Protein AF-D3IH64-F1 (afdb_monomer)

Foldseek 3Di:
DFKFWFADPVLLVVLCVVLVDDPVLLRCLRRVPVPRNPDPSSVVSVVSRLVRVIFMDDPQHGPWDWDQDPQRKIWIADSQAWIWIAHPQQWIFIARVNHTDDIDRHPDDPVVVVVVVVVSCVVSVVVPRDPPD

Solvent-accessible surface area (backbone atoms only — not comparable to full-atom values): 7488 Å² total; per-residue (Å²): 130,54,52,32,50,50,62,55,71,70,50,50,55,50,51,27,66,74,66,75,40,53,71,70,59,50,48,26,20,32,45,53,31,87,90,70,14,74,44,75,66,23,51,53,50,42,56,51,38,45,76,67,71,27,36,54,21,41,60,93,40,74,61,60,57,74,47,81,45,94,88,53,34,38,37,36,48,43,93,72,44,19,37,40,39,38,41,82,86,31,39,35,38,32,27,49,76,87,40,83,74,46,74,48,81,45,94,73,56,69,68,64,51,52,53,52,50,53,49,44,39,54,76,38,52,56,81,75,66,71,77,85,123

Mean predicted aligned error: 6.61 Å

pLDDT: mean 87.21, std 11.85, range [38.09, 97.0]

Structure (mmCIF, N/CA/C/O backbone):
data_AF-D3IH64-F1
#
_entry.id   AF-D3IH64-F1
#
loop_
_atom_site.group_PDB
_atom_site.id
_atom_site.type_symbol
_atom_site.label_atom_id
_atom_site.label_alt_id
_atom_site.label_comp_id
_atom_site.label_asym_id
_atom_site.label_entity_id
_atom_site.label_seq_id
_atom_site.pdbx_PDB_ins_code
_atom_site.Cartn_x
_atom_site.Cartn_y
_atom_site.Cartn_z
_atom_site.occupancy
_atom_site.B_iso_or_equiv
_atom_site.auth_seq_id
_atom_site.auth_comp_id
_atom_site.auth_asym_id
_atom_site.auth_atom_id
_atom_site.pdbx_PDB_model_num
ATOM 1 N N . MET A 1 1 ? 9.169 10.670 14.460 1.00 71.50 1 MET A N 1
ATOM 2 C CA . MET A 1 1 ? 8.274 9.978 13.523 1.00 71.50 1 MET A CA 1
ATOM 3 C C . MET A 1 1 ? 7.082 9.402 14.261 1.00 71.50 1 MET A C 1
ATOM 5 O O . MET A 1 1 ? 7.239 8.474 15.050 1.00 71.50 1 MET A O 1
ATOM 9 N N . LYS A 1 2 ? 5.903 9.988 14.067 1.00 84.31 2 LYS A N 1
ATOM 10 C CA . LYS A 1 2 ? 4.641 9.515 14.640 1.00 84.31 2 LYS A CA 1
ATOM 11 C C . LYS A 1 2 ? 3.986 8.553 13.660 1.00 84.31 2 LYS A C 1
ATOM 13 O O . LYS A 1 2 ? 3.632 8.944 12.551 1.00 84.31 2 LYS A O 1
ATOM 18 N N . ARG A 1 3 ? 3.822 7.295 14.063 1.00 88.31 3 ARG A N 1
ATOM 19 C CA . ARG A 1 3 ? 3.127 6.296 13.246 1.00 88.31 3 ARG A CA 1
ATOM 20 C C . ARG A 1 3 ? 1.620 6.459 13.388 1.00 88.31 3 ARG A C 1
ATOM 22 O O . ARG A 1 3 ? 1.118 6.633 14.497 1.00 88.31 3 ARG A O 1
ATOM 29 N N . LYS A 1 4 ? 0.891 6.373 12.280 1.00 91.56 4 LYS A N 1
ATOM 30 C CA . LYS A 1 4 ? -0.576 6.372 12.270 1.00 91.56 4 LYS A CA 1
ATOM 31 C C . LYS A 1 4 ? -1.106 5.480 11.155 1.00 91.56 4 LYS A C 1
ATOM 33 O O . LYS A 1 4 ? -0.462 5.330 10.126 1.00 91.56 4 LYS A O 1
ATOM 38 N N . ILE A 1 5 ? -2.283 4.898 11.347 1.00 91.69 5 ILE A N 1
ATOM 39 C CA . ILE A 1 5 ? -3.019 4.205 10.285 1.00 91.69 5 ILE A CA 1
ATOM 40 C C . ILE A 1 5 ? -4.166 5.105 9.844 1.00 91.69 5 ILE A C 1
ATOM 42 O O . ILE A 1 5 ? -5.055 5.427 10.637 1.00 91.69 5 ILE A O 1
ATOM 46 N N . VAL A 1 6 ? -4.162 5.493 8.573 1.00 88.88 6 VAL A N 1
ATOM 47 C CA . VAL A 1 6 ? -5.247 6.268 7.971 1.00 88.88 6 VAL A CA 1
ATOM 48 C C . VAL A 1 6 ? -6.206 5.326 7.259 1.00 88.88 6 VAL A C 1
ATOM 50 O O . VAL A 1 6 ? -5.806 4.412 6.544 1.00 88.88 6 VAL A O 1
ATOM 53 N N . VAL A 1 7 ? -7.496 5.551 7.481 1.00 88.69 7 VAL A N 1
ATOM 54 C CA . VAL A 1 7 ? -8.607 4.774 6.924 1.00 88.69 7 VAL A CA 1
ATOM 55 C C . VAL A 1 7 ? -9.687 5.723 6.413 1.00 88.69 7 VAL A C 1
ATOM 57 O O . VAL A 1 7 ? -9.790 6.861 6.878 1.00 88.69 7 VAL A O 1
ATOM 60 N N . THR A 1 8 ? -10.524 5.251 5.489 1.00 87.31 8 THR A N 1
ATOM 61 C CA . THR A 1 8 ? -11.688 6.013 5.012 1.00 87.31 8 THR A CA 1
ATOM 62 C C . THR A 1 8 ? -12.739 6.174 6.116 1.00 87.31 8 THR A C 1
ATOM 64 O O . THR A 1 8 ? -12.764 5.414 7.089 1.00 87.31 8 THR A O 1
ATOM 67 N N . ALA A 1 9 ? -13.644 7.147 5.967 1.00 88.38 9 ALA A N 1
ATOM 68 C CA . ALA A 1 9 ? -14.746 7.352 6.913 1.00 88.38 9 ALA A CA 1
ATOM 69 C C . ALA A 1 9 ? -15.643 6.105 7.042 1.00 88.38 9 ALA A C 1
ATOM 71 O O . ALA A 1 9 ? -16.022 5.723 8.148 1.00 88.38 9 ALA A O 1
ATOM 72 N N . GLU A 1 10 ? -15.907 5.423 5.927 1.00 89.38 10 GLU A N 1
ATOM 73 C CA . GLU A 1 10 ? -16.658 4.164 5.884 1.00 89.38 10 GLU A CA 1
ATOM 74 C C . GLU A 1 10 ? -15.992 3.078 6.737 1.00 89.38 10 GLU A C 1
ATOM 76 O O . GLU A 1 10 ? -16.646 2.421 7.551 1.00 89.38 10 GLU A O 1
ATOM 81 N N . VAL A 1 11 ? -14.668 2.931 6.614 1.00 91.75 11 VAL A N 1
ATOM 82 C CA . VAL A 1 11 ? -13.896 1.964 7.399 1.00 91.75 11 VAL A CA 1
ATOM 83 C C . VAL A 1 11 ? -13.867 2.355 8.876 1.00 91.75 11 VAL A C 1
ATOM 85 O O . VAL A 1 11 ? -14.031 1.476 9.720 1.00 91.75 11 VAL A O 1
ATOM 88 N N . LYS A 1 12 ? -13.752 3.647 9.222 1.00 93.19 12 LYS A N 1
ATOM 89 C CA . LYS A 1 12 ? -13.875 4.096 10.625 1.00 93.19 12 LYS A CA 1
ATOM 90 C C . LYS A 1 12 ? -15.204 3.657 11.235 1.00 93.19 12 LYS A C 1
ATOM 92 O O . LYS A 1 12 ? -15.206 3.028 12.291 1.00 93.19 12 LYS A O 1
ATOM 97 N N . GLN A 1 13 ? -16.315 3.931 10.550 1.00 94.62 13 GLN A N 1
ATOM 98 C CA . GLN A 1 13 ? -17.654 3.559 11.020 1.00 94.62 13 GLN A CA 1
ATOM 99 C C . GLN A 1 13 ? -17.804 2.041 11.163 1.00 94.62 13 GLN A C 1
ATOM 101 O O . GLN A 1 13 ? -18.348 1.555 12.157 1.00 94.62 13 GLN A O 1
ATOM 106 N N . LYS A 1 14 ? -17.265 1.274 10.208 1.00 95.56 14 LYS A N 1
ATOM 107 C CA . LYS A 1 14 ? -17.236 -0.192 10.270 1.00 95.56 14 LYS A CA 1
ATOM 108 C C . LYS A 1 14 ? -16.460 -0.699 11.490 1.00 95.56 14 LYS A C 1
ATOM 110 O O . LYS A 1 14 ? -16.966 -1.558 12.207 1.00 95.56 14 LYS A O 1
ATOM 115 N N . LEU A 1 15 ? -15.270 -0.155 11.753 1.00 96.25 15 LEU A N 1
ATOM 116 C CA . LEU A 1 15 ? -14.434 -0.540 12.895 1.00 96.25 15 LEU A CA 1
ATOM 117 C C . LEU A 1 15 ? -15.093 -0.181 14.233 1.00 96.25 15 LEU A C 1
ATOM 119 O O . LEU A 1 15 ? -15.101 -1.006 15.145 1.00 96.25 15 LEU A O 1
ATOM 123 N N . MET A 1 16 ? 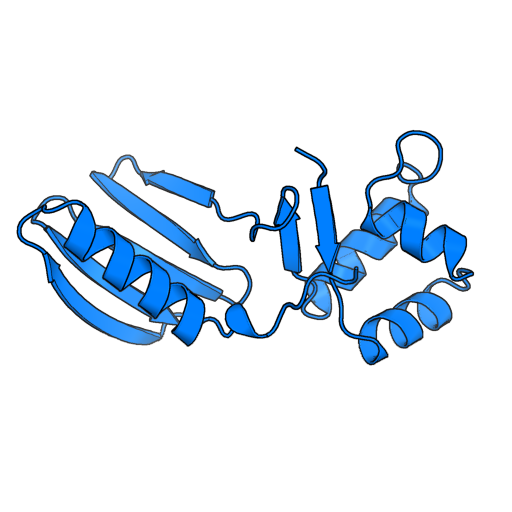-15.689 1.009 14.350 1.00 96.12 16 MET A N 1
ATOM 124 C CA . MET A 1 16 ? -16.409 1.414 15.565 1.00 96.12 16 MET A CA 1
ATOM 125 C C . MET A 1 16 ? -17.541 0.441 15.891 1.00 96.12 16 MET A C 1
ATOM 127 O O . MET A 1 16 ? -17.622 -0.041 17.020 1.00 96.12 16 MET A O 1
ATOM 131 N N . LYS A 1 17 ? -18.360 0.087 14.890 1.00 96.75 17 LYS A N 1
ATOM 132 C CA . LYS A 1 17 ? -19.441 -0.898 15.044 1.00 96.75 17 LYS A CA 1
ATOM 133 C C . LYS A 1 17 ? -18.908 -2.287 15.397 1.00 96.75 17 LYS A C 1
ATOM 135 O O . LYS A 1 17 ? -19.419 -2.911 16.317 1.00 96.75 17 LYS A O 1
ATOM 140 N N . GLN A 1 18 ? -17.869 -2.756 14.702 1.00 97.00 18 GLN A N 1
ATOM 141 C CA . GLN A 1 18 ? -17.291 -4.089 14.907 1.00 97.00 18 GLN A CA 1
ATOM 142 C C . GLN A 1 18 ? -16.738 -4.288 16.326 1.00 97.00 18 GLN A C 1
ATOM 144 O O . GLN A 1 18 ? -16.863 -5.375 16.882 1.00 97.00 18 GLN A O 1
ATOM 149 N N . PHE A 1 19 ? -16.106 -3.262 16.899 1.00 95.75 19 PHE A N 1
ATOM 150 C CA . PHE A 1 19 ? -15.426 -3.359 18.194 1.00 95.75 19 PHE A CA 1
ATOM 151 C C . PHE A 1 19 ? -16.194 -2.699 19.348 1.00 95.75 19 PHE A C 1
ATOM 153 O O . PHE A 1 19 ? -15.673 -2.662 20.462 1.00 95.75 19 PHE A O 1
ATOM 160 N N . GLY A 1 20 ? -17.389 -2.146 19.100 1.00 95.12 20 GLY A N 1
ATOM 161 C CA . GLY A 1 20 ? -18.131 -1.361 20.095 1.00 95.12 20 GLY A CA 1
ATOM 162 C C . GLY A 1 20 ? -17.325 -0.172 20.631 1.00 95.12 20 GLY A C 1
ATOM 163 O O . GLY A 1 20 ? -17.450 0.199 21.796 1.00 95.12 20 GLY A O 1
ATOM 164 N N . ALA A 1 21 ? -16.429 0.382 19.810 1.00 93.50 21 ALA A N 1
ATOM 165 C CA . ALA A 1 21 ? -15.467 1.392 20.227 1.00 93.50 21 ALA A CA 1
ATOM 166 C C . ALA A 1 21 ? -15.982 2.800 19.916 1.00 93.50 21 ALA A C 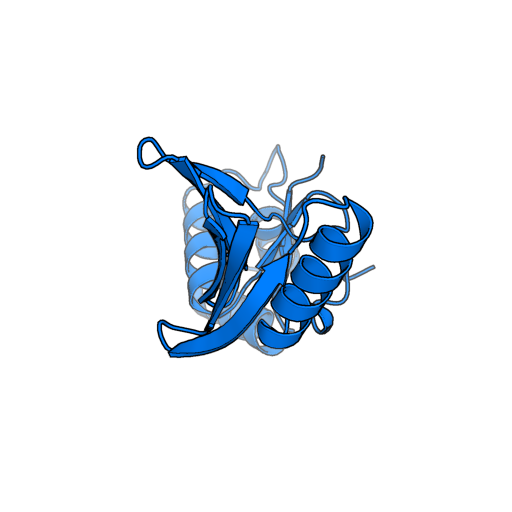1
ATOM 168 O O . ALA A 1 21 ? -16.404 3.088 18.797 1.00 93.50 21 ALA A O 1
ATOM 169 N N . GLY A 1 22 ? -15.880 3.702 20.895 1.00 94.31 22 GLY A N 1
ATOM 170 C CA . GLY A 1 22 ? -16.085 5.131 20.669 1.00 94.31 22 GLY A CA 1
ATOM 171 C C . GLY A 1 22 ? -14.974 5.746 19.812 1.00 94.31 22 GLY A C 1
ATOM 172 O O . GLY A 1 22 ? -13.874 5.198 19.695 1.00 94.31 22 GLY A O 1
ATOM 173 N N . GLU A 1 23 ? -15.240 6.927 19.258 1.00 94.00 23 GLU A N 1
ATOM 174 C CA . GLU A 1 23 ? -14.333 7.608 18.327 1.00 94.00 23 GLU A CA 1
ATOM 175 C C . GLU A 1 23 ? -12.947 7.866 18.932 1.00 94.00 23 GLU A C 1
ATOM 177 O O . GLU A 1 23 ? -11.930 7.593 18.298 1.00 94.00 23 GLU A O 1
ATOM 182 N N . ARG A 1 24 ? -12.885 8.292 20.201 1.00 94.62 24 ARG A N 1
ATOM 183 C CA . ARG A 1 24 ? -11.616 8.517 20.912 1.00 94.62 24 ARG A CA 1
ATOM 184 C C . ARG A 1 24 ? -10.797 7.231 21.060 1.00 94.62 24 ARG A C 1
ATOM 186 O O . ARG A 1 24 ? -9.580 7.263 20.912 1.00 94.62 24 ARG A O 1
ATOM 193 N N . SER A 1 25 ? -11.448 6.102 21.337 1.00 94.44 25 SER A N 1
ATOM 194 C CA . SER A 1 25 ? -10.776 4.802 21.465 1.00 94.44 25 SER A CA 1
ATOM 195 C C . SER A 1 25 ? -10.250 4.312 20.119 1.00 94.44 25 SER A C 1
ATOM 197 O O . SER A 1 25 ? -9.124 3.819 20.052 1.00 94.44 25 SER A O 1
ATOM 199 N N . LEU A 1 26 ? -11.029 4.495 19.047 1.00 96.31 26 LEU A N 1
ATOM 200 C CA . LEU A 1 26 ? -10.581 4.215 17.685 1.00 96.31 26 LEU A CA 1
ATOM 201 C C . LEU A 1 26 ? -9.384 5.102 17.312 1.00 96.31 26 LEU A C 1
ATOM 203 O O . LEU A 1 26 ? -8.378 4.586 16.831 1.00 96.31 26 LEU A O 1
ATOM 207 N N . PHE A 1 27 ? -9.463 6.409 17.578 1.00 94.88 27 PHE A N 1
ATOM 208 C CA . PHE A 1 27 ? -8.376 7.354 17.326 1.00 94.88 27 PHE A CA 1
ATOM 209 C C . PHE A 1 27 ? -7.088 6.912 18.023 1.00 94.88 27 PHE A C 1
ATOM 211 O O . PHE A 1 27 ? -6.088 6.695 17.349 1.00 94.88 27 PHE A O 1
ATOM 218 N N . ASN A 1 28 ? -7.138 6.671 19.337 1.00 95.38 28 ASN A N 1
ATOM 219 C CA . ASN A 1 28 ? -5.981 6.229 20.120 1.00 95.38 28 ASN A CA 1
ATOM 220 C C . ASN A 1 28 ? -5.368 4.926 19.579 1.00 95.38 28 ASN A C 1
ATOM 222 O O . ASN A 1 28 ? -4.151 4.748 19.604 1.00 95.38 28 ASN A O 1
ATOM 226 N N . ALA A 1 29 ? -6.202 4.000 19.094 1.00 96.44 29 ALA A N 1
ATOM 227 C CA . ALA A 1 29 ? -5.728 2.758 18.497 1.00 96.44 29 ALA A CA 1
ATOM 228 C C . ALA A 1 29 ? -5.008 2.994 17.161 1.00 96.44 29 ALA A C 1
ATOM 230 O O . ALA A 1 29 ? -3.954 2.398 16.932 1.00 96.44 29 ALA A O 1
ATOM 231 N N . LEU A 1 30 ? -5.555 3.848 16.292 1.00 95.25 30 LEU A N 1
ATOM 232 C CA . LEU A 1 30 ? -4.999 4.133 14.967 1.00 95.25 30 LEU A CA 1
ATOM 233 C C . LEU A 1 30 ? -3.757 5.034 15.012 1.00 95.25 30 LEU A C 1
ATOM 235 O O . LEU A 1 30 ? -2.913 4.925 14.128 1.00 95.25 30 LEU A O 1
ATOM 239 N N . THR A 1 31 ? -3.617 5.891 16.026 1.00 93.62 31 THR A N 1
ATOM 240 C CA . THR A 1 31 ? -2.465 6.798 16.203 1.00 93.62 31 THR A CA 1
ATOM 241 C C . THR A 1 31 ? -1.382 6.253 17.129 1.00 93.62 31 THR A C 1
ATOM 243 O O . THR A 1 31 ? -0.439 6.972 17.442 1.00 93.62 31 THR A O 1
ATOM 246 N N . TYR A 1 32 ? -1.504 4.994 17.568 1.00 93.50 32 TYR A N 1
ATOM 247 C CA . TYR A 1 32 ? -0.567 4.367 18.506 1.00 93.50 32 TYR A CA 1
ATOM 248 C C . TYR A 1 32 ? -0.353 5.200 19.780 1.00 93.50 32 TYR A C 1
ATOM 250 O O . TYR A 1 32 ? 0.772 5.326 20.256 1.00 93.50 32 TYR A O 1
ATOM 258 N N . ASP A 1 33 ? -1.431 5.766 20.337 1.00 94.06 33 ASP A N 1
ATOM 259 C CA . ASP A 1 33 ? -1.353 6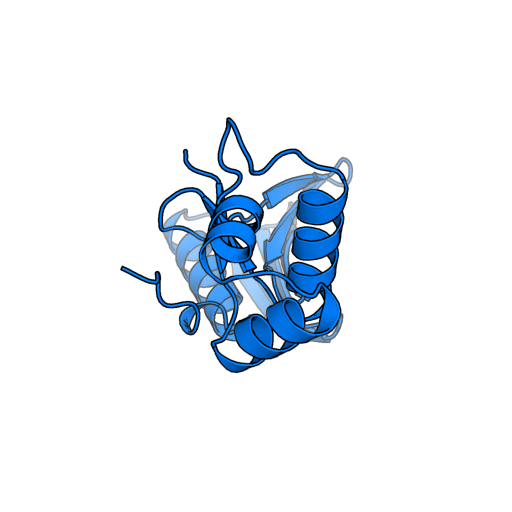.568 21.561 1.00 94.06 33 ASP A CA 1
ATOM 260 C C . ASP A 1 33 ? -0.592 5.812 22.662 1.00 94.06 33 ASP A C 1
ATOM 262 O O . ASP A 1 33 ? -0.911 4.663 22.980 1.00 94.06 33 ASP A O 1
ATOM 266 N N . GLU A 1 34 ? 0.414 6.453 23.254 1.00 91.44 34 GLU A N 1
ATOM 267 C CA . GLU A 1 34 ? 1.352 5.788 24.166 1.00 91.44 34 GLU A CA 1
ATOM 268 C C . GLU A 1 34 ? 0.649 5.192 25.391 1.00 91.44 34 GLU A C 1
ATOM 270 O O . GLU A 1 34 ? 0.992 4.099 25.847 1.00 91.44 34 GLU A O 1
ATOM 275 N N . ARG A 1 35 ? -0.376 5.888 25.898 1.00 91.31 35 ARG A N 1
ATOM 276 C CA . ARG A 1 35 ? -1.067 5.533 27.142 1.00 91.31 35 ARG A CA 1
ATOM 277 C C . ARG A 1 35 ? -2.230 4.575 26.912 1.00 91.31 35 ARG A C 1
ATOM 279 O O . ARG A 1 35 ? -2.499 3.724 27.756 1.00 91.31 35 ARG A O 1
ATOM 286 N N . ARG A 1 36 ? -2.969 4.735 25.811 1.00 88.75 36 ARG A N 1
ATOM 287 C CA . ARG A 1 36 ? -4.258 4.054 25.573 1.00 88.75 36 ARG A CA 1
ATOM 288 C C . ARG A 1 36 ? -4.319 3.270 24.261 1.00 88.75 36 ARG A C 1
ATOM 290 O O . ARG A 1 36 ? -5.250 2.490 24.071 1.00 88.75 36 ARG A O 1
ATOM 297 N N . GLY A 1 37 ? -3.338 3.424 23.377 1.00 88.19 37 GLY A N 1
ATOM 298 C CA . GLY A 1 37 ? -3.251 2.765 22.070 1.00 88.19 37 GLY A CA 1
ATOM 299 C C . GLY A 1 37 ? -2.603 1.376 22.087 1.00 88.19 37 GLY A C 1
ATOM 300 O O . GLY A 1 37 ? -2.544 0.715 21.051 1.00 88.19 37 GLY A O 1
ATOM 301 N N . ASN A 1 38 ? -2.144 0.887 23.242 1.00 90.94 38 ASN A N 1
ATOM 302 C CA . ASN A 1 38 ? -1.381 -0.366 23.343 1.00 90.94 38 ASN A CA 1
ATOM 303 C C . ASN A 1 38 ? -2.159 -1.563 23.915 1.00 90.94 38 ASN A C 1
ATOM 305 O O . ASN A 1 38 ? -1.591 -2.640 24.104 1.00 90.94 38 ASN A O 1
ATOM 309 N N . SER A 1 39 ? -3.469 -1.416 24.132 1.00 94.19 39 SER A N 1
ATOM 310 C CA . SER A 1 39 ? -4.323 -2.515 24.595 1.00 94.19 39 SER A CA 1
ATOM 311 C C . SER A 1 39 ? -4.460 -3.640 23.549 1.00 94.19 39 SER A C 1
ATOM 313 O O . SER A 1 39 ? -4.306 -3.397 22.345 1.00 94.19 39 SER A O 1
ATOM 315 N N . PRO A 1 40 ? -4.809 -4.877 23.960 1.00 95.44 40 PRO A N 1
ATOM 316 C CA . PRO A 1 40 ? -5.101 -5.968 23.025 1.00 95.44 40 PRO A CA 1
ATOM 317 C C . PRO A 1 40 ? -6.195 -5.613 22.006 1.00 95.44 40 PRO A C 1
ATOM 319 O O . PRO A 1 40 ? -6.075 -5.935 20.824 1.00 95.44 40 PRO A O 1
ATOM 322 N N . THR A 1 41 ? -7.231 -4.885 22.432 1.00 95.06 41 THR A N 1
ATOM 323 C CA . THR A 1 41 ? -8.295 -4.398 21.542 1.00 95.06 41 THR A CA 1
ATOM 324 C C . THR A 1 41 ? -7.762 -3.402 20.518 1.00 95.06 41 THR A C 1
ATOM 326 O O . THR A 1 41 ? -8.090 -3.512 19.340 1.00 95.06 41 THR A O 1
ATOM 329 N N . ALA A 1 42 ? -6.890 -2.473 20.925 1.00 96.00 42 ALA A N 1
ATOM 330 C CA . ALA A 1 42 ? -6.278 -1.516 20.006 1.00 96.00 42 ALA A CA 1
ATOM 331 C C . ALA A 1 42 ? -5.421 -2.210 18.932 1.00 96.00 42 ALA A C 1
ATOM 333 O O . ALA A 1 42 ? -5.480 -1.830 17.763 1.00 96.00 42 ALA A O 1
ATOM 334 N N . LYS A 1 43 ? -4.691 -3.276 19.294 1.00 95.88 43 LYS A N 1
ATOM 335 C CA . LYS A 1 43 ? -3.953 -4.112 18.328 1.00 95.88 43 LYS A CA 1
ATOM 336 C C . LYS A 1 43 ? -4.891 -4.744 17.292 1.00 95.88 43 LYS A C 1
ATOM 338 O O . LYS A 1 43 ? -4.663 -4.586 16.096 1.00 95.88 43 LYS A O 1
ATOM 343 N N . ARG A 1 44 ? -5.998 -5.353 17.733 1.00 96.69 44 ARG A N 1
ATOM 344 C CA . ARG A 1 44 ? -7.008 -5.954 16.837 1.00 96.69 44 ARG A CA 1
ATOM 345 C C . ARG A 1 44 ? -7.701 -4.929 15.937 1.00 96.69 44 ARG A C 1
ATOM 347 O O . ARG A 1 44 ? -7.975 -5.220 14.774 1.00 96.69 44 ARG A O 1
ATOM 354 N N . ILE A 1 45 ? -7.961 -3.724 16.450 1.00 96.81 45 ILE A N 1
ATOM 355 C CA . ILE A 1 45 ? -8.494 -2.611 15.653 1.00 96.81 45 ILE A CA 1
ATOM 356 C C . ILE A 1 45 ? -7.528 -2.267 14.519 1.00 96.81 45 ILE A C 1
ATOM 358 O O . ILE A 1 45 ? -7.968 -2.145 13.379 1.00 96.81 45 ILE A O 1
ATOM 362 N N . ARG A 1 46 ? -6.223 -2.155 14.801 1.00 96.25 46 ARG A N 1
ATOM 363 C CA . ARG A 1 46 ? -5.208 -1.874 13.773 1.00 96.25 46 ARG A CA 1
ATOM 364 C C . ARG A 1 46 ? -5.110 -2.981 12.730 1.00 96.25 46 ARG A C 1
ATOM 366 O O . ARG A 1 46 ? -5.097 -2.690 11.540 1.00 96.25 46 ARG A O 1
ATOM 373 N N . GLU A 1 47 ? -5.102 -4.241 13.157 1.00 95.06 47 GLU A N 1
ATOM 374 C CA . GLU A 1 47 ? -5.114 -5.384 12.236 1.00 95.06 47 GLU A CA 1
ATOM 375 C C . GLU A 1 47 ? -6.343 -5.355 11.317 1.00 95.06 47 GLU A C 1
ATOM 377 O O . GLU A 1 47 ? -6.223 -5.542 10.106 1.00 95.06 47 GLU A O 1
ATOM 382 N N . SER A 1 48 ? -7.528 -5.075 11.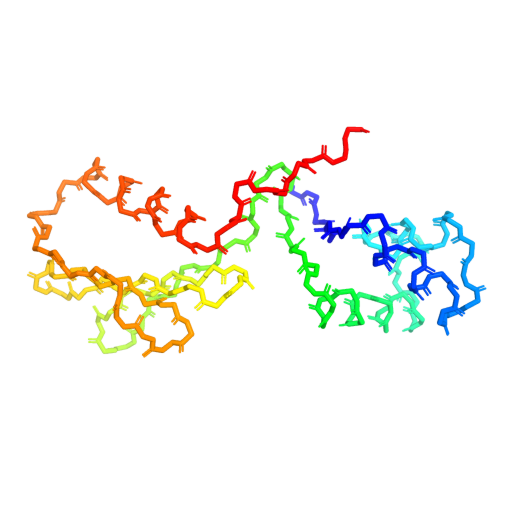871 1.00 95.56 48 SER A N 1
ATOM 383 C CA . SER A 1 48 ? -8.752 -4.932 11.077 1.00 95.56 48 SER A CA 1
ATOM 384 C C . SER A 1 48 ? -8.685 -3.711 10.153 1.00 95.56 48 SER A C 1
ATOM 386 O O . SER A 1 48 ? -9.080 -3.803 8.993 1.00 95.56 48 SER A O 1
ATOM 388 N N . ALA A 1 49 ? -8.134 -2.584 10.611 1.00 93.88 49 ALA A N 1
ATOM 389 C CA . ALA A 1 49 ? -7.948 -1.389 9.793 1.00 93.88 49 ALA A CA 1
ATOM 390 C C . ALA A 1 49 ? -7.092 -1.681 8.554 1.00 93.88 49 ALA A C 1
ATOM 392 O O . ALA A 1 49 ? -7.525 -1.386 7.442 1.00 93.88 49 ALA A O 1
ATOM 393 N N . MET A 1 50 ? -5.943 -2.343 8.723 1.00 91.00 50 MET A N 1
ATOM 394 C CA . MET A 1 50 ? -5.075 -2.739 7.606 1.00 91.00 50 MET A CA 1
ATOM 395 C C . MET A 1 50 ? -5.786 -3.694 6.639 1.00 91.00 50 MET A C 1
ATOM 397 O O . MET A 1 50 ? -5.762 -3.477 5.429 1.00 91.00 50 MET A O 1
ATOM 401 N N . LYS A 1 51 ? -6.512 -4.698 7.155 1.00 90.38 51 LYS A N 1
ATOM 402 C CA . LYS A 1 51 ? -7.313 -5.619 6.323 1.00 90.38 51 LYS A CA 1
ATOM 403 C C . LYS A 1 51 ? -8.406 -4.916 5.514 1.00 90.38 51 LYS A C 1
ATOM 405 O O . LYS A 1 51 ? -8.807 -5.419 4.471 1.00 90.38 51 LYS A O 1
ATOM 410 N N . ASN A 1 52 ? -8.890 -3.766 5.979 1.00 87.81 52 ASN A N 1
ATOM 411 C CA . ASN A 1 52 ? -9.905 -2.962 5.298 1.00 87.81 52 ASN A CA 1
ATOM 412 C C . ASN A 1 52 ? -9.291 -1.801 4.488 1.00 87.81 52 ASN A C 1
ATOM 414 O O . ASN A 1 52 ? -9.952 -0.790 4.260 1.00 87.81 52 ASN A O 1
ATOM 418 N N . GLY A 1 53 ? -8.037 -1.931 4.042 1.00 83.50 53 GLY A N 1
ATOM 419 C CA . GLY A 1 53 ? -7.390 -0.947 3.169 1.00 83.50 53 GLY A CA 1
ATOM 420 C C . GLY A 1 53 ? -6.869 0.293 3.895 1.00 83.50 53 GLY A C 1
ATOM 421 O O . GLY A 1 53 ? -6.699 1.342 3.267 1.00 83.50 53 GLY A O 1
ATOM 422 N N . GLY A 1 54 ? -6.645 0.179 5.207 1.00 87.12 54 GLY A N 1
ATOM 423 C CA . GLY A 1 54 ? -5.898 1.157 5.982 1.00 87.12 54 GLY A CA 1
ATOM 424 C C . GLY A 1 54 ? -4.453 1.251 5.511 1.00 87.12 54 GLY A C 1
ATOM 425 O O . GLY A 1 54 ? -3.857 0.264 5.084 1.00 87.12 54 GLY A O 1
ATOM 426 N N . VAL A 1 55 ? -3.906 2.458 5.576 1.00 86.75 55 VAL A N 1
ATOM 427 C CA . VAL A 1 55 ? -2.559 2.768 5.106 1.00 86.75 55 VAL A CA 1
ATOM 428 C C . VAL A 1 55 ? -1.730 3.263 6.279 1.00 86.75 55 VAL A C 1
ATOM 430 O O . VAL A 1 55 ? -2.132 4.195 6.978 1.00 86.75 55 VAL A O 1
ATOM 433 N N . ALA A 1 56 ? -0.590 2.612 6.503 1.00 87.81 56 ALA A N 1
ATOM 434 C CA . ALA A 1 56 ? 0.378 3.042 7.496 1.00 87.81 56 ALA A CA 1
ATOM 435 C C . ALA A 1 56 ? 1.090 4.311 7.013 1.00 87.81 56 ALA A C 1
ATOM 437 O O . ALA A 1 56 ? 1.497 4.422 5.856 1.00 87.81 56 ALA A O 1
ATOM 438 N N . MET A 1 57 ? 1.209 5.277 7.913 1.00 85.00 57 MET A N 1
ATOM 439 C CA . MET A 1 57 ? 1.880 6.543 7.685 1.00 85.00 57 MET A CA 1
ATOM 440 C C . MET A 1 57 ? 2.886 6.808 8.795 1.00 85.00 57 MET A C 1
ATOM 442 O O . MET A 1 57 ? 2.633 6.524 9.971 1.00 85.00 57 MET A O 1
ATOM 446 N N . ALA A 1 58 ? 3.995 7.404 8.395 1.00 83.62 58 ALA A N 1
ATOM 447 C CA . ALA A 1 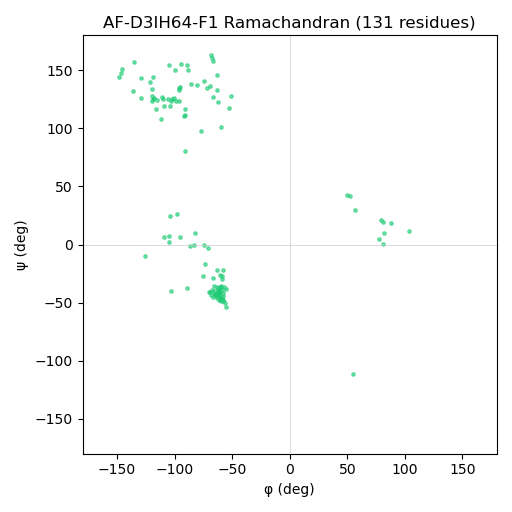58 ? 5.059 7.917 9.227 1.00 83.62 58 ALA A CA 1
ATOM 448 C C . ALA A 1 58 ? 5.048 9.446 9.103 1.00 83.62 58 ALA A C 1
ATOM 450 O O . ALA A 1 58 ? 5.382 9.994 8.056 1.00 83.62 58 ALA A O 1
ATOM 451 N N . ASP A 1 59 ? 4.611 10.128 10.162 1.00 81.31 59 ASP A N 1
ATOM 452 C CA . ASP A 1 59 ? 4.264 11.551 10.125 1.00 81.31 59 ASP A CA 1
ATOM 453 C C . ASP A 1 59 ? 3.223 11.833 9.026 1.00 81.31 59 ASP A C 1
ATOM 455 O O . ASP A 1 59 ? 2.081 11.379 9.153 1.00 81.31 59 ASP A O 1
ATOM 459 N N . ASP A 1 60 ? 3.595 12.544 7.961 1.00 73.56 60 ASP A N 1
ATOM 460 C CA . ASP A 1 60 ? 2.723 12.872 6.823 1.00 73.56 60 ASP A CA 1
ATOM 461 C C . ASP A 1 60 ? 3.090 12.118 5.537 1.00 73.56 60 ASP A C 1
ATOM 463 O O . ASP A 1 60 ? 2.476 12.334 4.492 1.00 73.56 60 ASP A O 1
ATOM 467 N N . CYS A 1 61 ? 4.030 11.176 5.626 1.00 73.06 61 CYS A N 1
ATOM 468 C CA . CYS A 1 61 ? 4.452 10.326 4.520 1.00 73.06 61 CYS A CA 1
ATOM 469 C C . CYS A 1 61 ? 3.892 8.908 4.671 1.00 73.06 61 CYS A C 1
ATOM 471 O O . CYS A 1 61 ? 3.609 8.436 5.774 1.00 73.06 61 CYS A O 1
ATOM 473 N N . LEU A 1 62 ? 3.744 8.208 3.549 1.00 76.56 62 LEU A N 1
ATOM 474 C CA . LEU A 1 62 ? 3.453 6.776 3.552 1.00 76.56 62 LEU A CA 1
ATOM 475 C C . LEU A 1 62 ? 4.618 6.034 4.207 1.00 76.56 62 LEU A C 1
ATOM 477 O O . LEU A 1 62 ? 5.775 6.292 3.875 1.00 76.56 62 LEU A O 1
ATOM 481 N N . ASP A 1 63 ? 4.308 5.114 5.116 1.00 79.94 63 ASP A N 1
ATOM 482 C CA . ASP A 1 63 ? 5.316 4.226 5.690 1.00 79.94 63 ASP A CA 1
ATOM 483 C C . ASP A 1 63 ? 5.612 3.137 4.647 1.00 79.94 63 ASP A C 1
ATOM 485 O O . ASP A 1 63 ? 4.816 2.215 4.452 1.00 79.94 63 ASP A O 1
ATOM 489 N N . MET A 1 64 ? 6.688 3.327 3.879 1.00 80.75 64 MET A N 1
ATOM 490 C CA . MET A 1 64 ? 7.096 2.455 2.775 1.00 80.75 64 MET A CA 1
ATOM 491 C C . MET A 1 64 ? 8.478 1.890 3.062 1.00 80.75 64 MET A C 1
ATOM 493 O O . MET A 1 64 ? 9.424 2.636 3.314 1.00 80.75 64 MET A O 1
ATOM 497 N N . GLU A 1 65 ? 8.602 0.571 2.977 1.00 80.56 65 GLU A N 1
ATOM 498 C CA . GLU A 1 65 ? 9.875 -0.107 3.181 1.00 80.56 65 GLU A CA 1
ATOM 499 C C . GLU A 1 65 ? 10.569 -0.368 1.845 1.00 80.56 65 GLU A C 1
ATOM 501 O O . GLU A 1 65 ? 9.962 -0.847 0.880 1.00 80.56 65 GLU A O 1
ATOM 506 N N . THR A 1 66 ? 11.870 -0.085 1.825 1.00 89.62 66 THR A N 1
ATOM 507 C CA . THR A 1 66 ? 12.789 -0.490 0.764 1.00 89.62 66 THR A CA 1
ATOM 508 C C . THR A 1 66 ? 13.717 -1.562 1.324 1.00 89.62 66 THR A C 1
ATOM 510 O O . THR A 1 66 ? 14.443 -1.319 2.286 1.00 89.62 66 THR A O 1
ATOM 513 N N . ILE A 1 67 ? 13.687 -2.755 0.733 1.00 92.12 67 ILE A N 1
ATOM 514 C CA . ILE A 1 67 ? 14.452 -3.923 1.175 1.00 92.12 67 ILE A CA 1
ATOM 515 C C . ILE A 1 67 ? 15.536 -4.237 0.146 1.00 92.12 67 ILE A C 1
ATOM 517 O O . ILE A 1 67 ? 15.246 -4.431 -1.035 1.00 92.12 67 ILE A O 1
ATOM 521 N N . HIS A 1 68 ? 16.780 -4.340 0.611 1.00 91.50 68 HIS A N 1
ATOM 522 C CA . HIS A 1 68 ? 17.909 -4.831 -0.176 1.00 91.50 68 HIS A CA 1
ATOM 523 C C . HIS A 1 68 ? 18.029 -6.344 0.011 1.00 91.50 68 HIS A C 1
ATOM 525 O O . HIS A 1 68 ? 18.335 -6.822 1.104 1.00 91.50 68 HIS A O 1
ATOM 531 N N . LEU A 1 69 ? 17.749 -7.102 -1.045 1.00 93.19 69 LEU A N 1
ATOM 532 C CA . LEU A 1 69 ? 17.755 -8.559 -1.015 1.00 93.19 69 LEU A CA 1
ATOM 533 C C . LEU A 1 69 ? 19.140 -9.123 -1.351 1.00 93.19 69 LEU A C 1
ATOM 535 O O . LEU A 1 69 ? 19.933 -8.518 -2.073 1.00 93.19 69 LEU A O 1
ATOM 539 N N . ALA A 1 70 ? 19.413 -10.332 -0.854 1.00 92.75 70 ALA A N 1
ATOM 540 C CA . ALA A 1 70 ? 20.674 -11.040 -1.090 1.00 92.75 70 ALA A CA 1
ATOM 541 C C . ALA A 1 70 ? 20.914 -11.382 -2.577 1.00 92.75 70 ALA A C 1
ATOM 543 O O . ALA A 1 70 ? 22.060 -11.536 -2.991 1.00 92.75 70 ALA A O 1
ATOM 544 N N . ASP A 1 71 ? 19.853 -11.444 -3.393 1.00 91.56 71 ASP A N 1
ATOM 545 C CA . ASP A 1 71 ? 19.936 -11.608 -4.854 1.00 91.56 71 ASP A CA 1
ATOM 546 C C . ASP A 1 71 ? 20.457 -10.347 -5.577 1.00 91.56 71 ASP A C 1
ATOM 548 O O . ASP A 1 71 ? 20.671 -10.351 -6.790 1.00 91.56 71 ASP A O 1
ATOM 552 N N . GLY A 1 72 ? 20.709 -9.267 -4.832 1.00 88.25 72 GLY A N 1
ATOM 553 C CA . GLY A 1 72 ? 21.186 -7.997 -5.359 1.00 88.25 72 GLY A CA 1
ATOM 554 C C . GLY A 1 72 ? 20.087 -7.118 -5.942 1.00 88.25 72 GLY A C 1
ATOM 555 O O . GLY A 1 72 ? 20.421 -6.121 -6.582 1.00 88.25 72 GLY A O 1
ATOM 556 N N . THR A 1 73 ? 18.813 -7.469 -5.749 1.00 93.31 73 THR A N 1
ATOM 557 C CA . THR A 1 73 ? 17.685 -6.592 -6.066 1.00 93.31 73 THR A CA 1
ATOM 558 C C . THR A 1 73 ? 17.333 -5.699 -4.881 1.00 93.31 73 THR A C 1
ATOM 560 O O . THR A 1 73 ? 17.505 -6.060 -3.715 1.00 93.31 73 THR A O 1
ATOM 563 N N . MET A 1 74 ? 16.817 -4.514 -5.184 1.00 93.19 74 MET A N 1
ATOM 564 C CA . MET A 1 74 ? 16.197 -3.628 -4.206 1.00 93.19 74 MET A CA 1
ATOM 565 C C . MET A 1 74 ? 14.701 -3.589 -4.491 1.00 93.19 74 MET A C 1
ATOM 567 O O . MET A 1 74 ? 14.297 -3.294 -5.615 1.00 93.19 74 MET A O 1
ATOM 571 N N . ARG A 1 75 ? 13.875 -3.897 -3.491 1.00 94.50 75 ARG A N 1
ATOM 572 C CA . ARG A 1 75 ? 12.415 -3.907 -3.629 1.00 94.50 75 ARG A CA 1
ATOM 573 C C . ARG A 1 75 ? 11.787 -2.884 -2.709 1.00 94.50 75 ARG A C 1
ATOM 575 O O . ARG A 1 75 ? 12.017 -2.925 -1.506 1.00 94.50 75 ARG A O 1
ATOM 582 N N . GLN A 1 76 ? 10.974 -2.005 -3.274 1.00 92.06 76 GLN A N 1
ATOM 583 C CA . GLN A 1 76 ? 10.157 -1.068 -2.523 1.00 92.06 76 GLN A CA 1
ATOM 584 C C . GLN A 1 76 ? 8.700 -1.513 -2.557 1.00 92.06 76 GLN A C 1
ATOM 586 O O . GLN A 1 76 ? 8.127 -1.718 -3.632 1.00 92.06 76 GLN A O 1
ATOM 591 N N . PHE A 1 77 ? 8.112 -1.668 -1.375 1.00 90.62 77 PHE A N 1
ATOM 592 C CA . PHE A 1 77 ? 6.749 -2.157 -1.208 1.00 90.62 77 PHE A CA 1
ATOM 593 C C . PHE A 1 77 ? 5.805 -0.997 -0.915 1.00 90.62 77 PHE A C 1
ATOM 595 O O . PHE A 1 77 ? 5.997 -0.247 0.043 1.00 90.62 77 PHE A O 1
ATOM 602 N N . PHE A 1 78 ? 4.759 -0.878 -1.728 1.00 88.44 78 PHE A N 1
ATOM 603 C CA . PHE A 1 78 ? 3.715 0.118 -1.546 1.00 88.44 78 PHE A CA 1
ATOM 604 C C . PHE A 1 78 ? 2.482 -0.503 -0.868 1.00 88.44 78 PHE A C 1
ATOM 606 O O . PHE A 1 78 ? 2.186 -1.687 -1.077 1.00 88.44 78 PHE A O 1
ATOM 613 N N . PRO A 1 79 ? 1.718 0.281 -0.084 1.00 82.88 79 PRO A N 1
ATOM 614 C CA . PRO A 1 79 ? 0.688 -0.245 0.814 1.00 82.88 79 PRO A CA 1
ATOM 615 C C . PRO A 1 79 ? -0.420 -1.066 0.148 1.00 82.88 79 PRO A C 1
ATOM 617 O O . PRO A 1 79 ? -1.001 -1.941 0.789 1.00 82.88 79 PRO A O 1
ATOM 620 N N . ARG A 1 80 ? -0.756 -0.794 -1.119 1.00 83.31 80 ARG A N 1
ATOM 621 C CA . ARG A 1 80 ? -1.875 -1.449 -1.816 1.00 83.31 80 ARG A CA 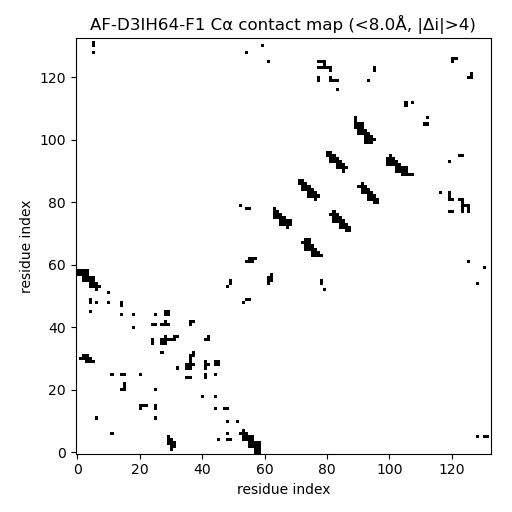1
ATOM 622 C C . ARG A 1 80 ? -1.411 -2.518 -2.804 1.00 83.31 80 ARG A C 1
ATOM 624 O O . ARG A 1 80 ? -2.152 -2.823 -3.741 1.00 83.31 80 ARG A O 1
ATOM 631 N N . GLY A 1 81 ? -0.224 -3.092 -2.611 1.00 85.94 81 GLY A N 1
ATOM 632 C CA . GLY A 1 81 ? 0.260 -4.232 -3.397 1.00 85.94 81 GLY A CA 1
ATOM 633 C C . GLY A 1 81 ? 1.002 -3.853 -4.677 1.00 85.94 81 GLY A C 1
ATOM 634 O O . GLY A 1 81 ? 1.125 -4.687 -5.576 1.00 85.94 81 GLY A O 1
ATOM 635 N N . THR A 1 82 ? 1.474 -2.609 -4.784 1.00 92.06 82 THR A N 1
ATOM 636 C CA . THR A 1 82 ? 2.464 -2.243 -5.807 1.00 92.06 82 THR A CA 1
ATOM 637 C C . THR A 1 82 ? 3.863 -2.543 -5.294 1.00 92.06 82 THR A C 1
ATOM 639 O O . THR A 1 82 ? 4.166 -2.283 -4.131 1.00 92.06 82 THR A O 1
ATOM 642 N N . VAL A 1 83 ? 4.718 -3.089 -6.149 1.00 94.81 83 VAL A N 1
ATOM 643 C CA . VAL A 1 83 ? 6.122 -3.359 -5.836 1.00 94.81 83 VAL A CA 1
ATOM 644 C C . VAL A 1 83 ? 6.977 -2.773 -6.943 1.00 94.81 83 VAL A C 1
ATOM 646 O O . VAL A 1 83 ? 6.770 -3.085 -8.115 1.00 94.81 83 VAL A O 1
ATOM 649 N N . MET A 1 84 ? 7.937 -1.934 -6.566 1.00 94.44 84 MET A N 1
ATOM 650 C CA . MET A 1 84 ? 8.995 -1.491 -7.465 1.00 94.44 84 MET A CA 1
ATOM 651 C C . MET A 1 84 ? 10.243 -2.329 -7.193 1.00 94.44 84 MET A C 1
ATOM 653 O O . MET A 1 84 ? 10.715 -2.365 -6.060 1.00 94.44 84 MET A O 1
ATOM 657 N N . THR A 1 85 ? 10.774 -3.005 -8.209 1.00 95.19 85 THR A N 1
ATOM 658 C CA . THR A 1 85 ? 12.002 -3.805 -8.107 1.00 95.19 85 THR A CA 1
ATOM 659 C C . THR A 1 85 ? 13.081 -3.196 -8.982 1.00 95.19 85 THR A C 1
ATOM 661 O O . THR A 1 85 ? 12.893 -3.041 -10.184 1.00 95.19 85 THR A O 1
ATOM 664 N N . VAL A 1 86 ? 14.224 -2.885 -8.382 1.00 93.69 86 VAL A N 1
ATOM 665 C CA . VAL A 1 86 ? 15.432 -2.429 -9.069 1.00 93.69 86 VAL A CA 1
ATOM 666 C C . VAL A 1 86 ? 16.419 -3.587 -9.127 1.00 93.69 86 VAL A C 1
ATOM 668 O O . VAL A 1 86 ? 16.787 -4.162 -8.099 1.00 93.69 86 VAL A O 1
ATOM 671 N N . PHE A 1 87 ? 16.839 -3.935 -10.336 1.00 92.56 87 PHE A N 1
ATOM 672 C CA . PHE A 1 87 ? 17.814 -4.980 -10.611 1.00 92.56 87 PHE A CA 1
ATOM 673 C C . PHE A 1 87 ? 19.220 -4.389 -10.730 1.00 92.56 87 PHE A C 1
ATOM 675 O O . PHE A 1 87 ? 19.409 -3.237 -11.115 1.00 92.56 87 PHE A O 1
ATOM 682 N N . ARG A 1 88 ? 20.239 -5.214 -10.467 1.00 88.94 88 ARG A N 1
ATOM 683 C CA . ARG A 1 88 ? 21.653 -4.801 -10.506 1.00 88.94 88 ARG A CA 1
ATOM 684 C C . ARG A 1 88 ? 22.103 -4.248 -11.864 1.00 88.94 88 ARG A C 1
ATOM 686 O O . ARG A 1 88 ? 23.022 -3.445 -11.923 1.00 88.94 88 ARG A O 1
ATOM 693 N N . ASN A 1 89 ? 21.466 -4.678 -12.948 1.00 89.19 89 ASN A N 1
ATOM 694 C CA . ASN A 1 89 ? 21.748 -4.204 -14.302 1.00 89.19 89 ASN A CA 1
ATOM 695 C C . ASN A 1 89 ? 21.044 -2.876 -14.649 1.00 89.19 89 ASN A C 1
ATOM 697 O O . ASN A 1 89 ? 21.027 -2.502 -15.818 1.00 89.19 89 ASN A O 1
ATOM 701 N N . GLY A 1 90 ? 20.428 -2.193 -13.678 1.00 87.94 90 GLY A N 1
ATOM 702 C CA . GLY A 1 90 ? 19.713 -0.927 -13.877 1.00 87.94 90 GLY A CA 1
ATOM 703 C C . GLY A 1 90 ? 18.294 -1.086 -14.426 1.00 87.94 90 GLY A C 1
ATOM 704 O O . GLY A 1 90 ? 17.593 -0.097 -14.619 1.00 87.94 90 GLY A O 1
ATOM 705 N N . VAL A 1 91 ? 17.826 -2.314 -14.666 1.00 93.19 91 VAL A N 1
ATOM 706 C CA . VAL A 1 91 ? 16.419 -2.538 -15.012 1.00 93.19 91 VAL A CA 1
ATOM 707 C C . VAL A 1 91 ? 15.557 -2.264 -13.785 1.00 93.19 91 VAL A C 1
ATOM 709 O O . VAL A 1 91 ? 15.861 -2.726 -12.687 1.00 93.19 91 VAL A O 1
ATOM 712 N N . VAL A 1 92 ? 14.447 -1.563 -13.983 1.00 94.94 92 VAL A N 1
ATOM 713 C CA . VAL A 1 92 ? 13.420 -1.338 -12.968 1.00 94.94 92 VAL A CA 1
ATOM 714 C C . VAL A 1 92 ? 12.100 -1.915 -13.457 1.00 94.94 92 VAL A C 1
ATOM 716 O O . VAL A 1 92 ? 11.705 -1.703 -14.606 1.00 94.94 92 VAL A O 1
ATOM 719 N N . THR A 1 93 ? 11.404 -2.649 -12.593 1.00 96.19 93 THR A N 1
ATOM 720 C CA . THR A 1 93 ? 10.033 -3.108 -12.833 1.00 96.19 93 THR A CA 1
ATOM 721 C C . THR A 1 93 ? 9.086 -2.548 -11.785 1.00 96.19 93 THR A C 1
ATOM 723 O O . THR A 1 93 ? 9.441 -2.410 -10.617 1.00 96.19 93 THR A O 1
ATOM 726 N N . ILE A 1 94 ? 7.863 -2.232 -12.205 1.00 96.12 94 ILE A N 1
ATOM 727 C CA . ILE A 1 94 ? 6.752 -1.881 -11.319 1.00 96.12 94 ILE A CA 1
ATOM 728 C C . ILE A 1 94 ? 5.646 -2.898 -11.566 1.00 96.12 94 ILE A C 1
ATOM 730 O O . ILE A 1 94 ? 5.172 -3.048 -12.696 1.00 96.12 94 ILE A O 1
ATOM 734 N N . GLU A 1 95 ? 5.224 -3.581 -10.511 1.00 96.69 95 GLU A N 1
ATOM 735 C CA . GLU A 1 95 ? 4.180 -4.600 -10.546 1.00 96.69 95 GLU A CA 1
ATOM 736 C C . GLU A 1 95 ? 3.039 -4.222 -9.606 1.00 96.69 95 GLU A C 1
ATOM 738 O O . GLU A 1 95 ? 3.286 -3.763 -8.496 1.00 96.69 95 GLU A O 1
ATOM 743 N N . LYS A 1 96 ? 1.787 -4.448 -10.016 1.00 94.19 96 LYS A N 1
ATOM 744 C CA . LYS A 1 96 ? 0.595 -4.284 -9.174 1.00 94.19 96 LYS A CA 1
ATOM 745 C C . LYS A 1 96 ? -0.074 -5.634 -8.987 1.00 94.19 96 LYS A C 1
ATOM 747 O O . LYS A 1 96 ? -0.553 -6.218 -9.958 1.00 94.19 96 LYS A O 1
ATOM 752 N N . ASN A 1 97 ? -0.140 -6.120 -7.748 1.00 91.00 97 ASN A N 1
ATOM 753 C CA . ASN A 1 97 ? -0.738 -7.418 -7.418 1.00 91.00 97 ASN A CA 1
ATOM 754 C C . ASN A 1 97 ? -0.192 -8.556 -8.313 1.00 91.00 97 ASN A C 1
ATOM 756 O O . ASN A 1 97 ? -0.956 -9.364 -8.838 1.00 91.00 97 ASN A O 1
ATOM 760 N N . GLY A 1 98 ? 1.127 -8.558 -8.548 1.00 91.38 98 GLY A N 1
ATOM 761 C CA . GLY A 1 98 ? 1.831 -9.543 -9.381 1.00 91.38 98 GLY A CA 1
ATOM 762 C C . GLY A 1 98 ? 1.698 -9.353 -10.897 1.00 91.38 98 GLY A C 1
ATOM 763 O O . GLY A 1 98 ? 2.176 -10.190 -11.657 1.00 91.38 98 GLY A O 1
ATOM 764 N N . ARG A 1 99 ? 1.049 -8.281 -11.370 1.00 94.38 99 ARG A N 1
ATOM 765 C CA . ARG A 1 99 ? 0.974 -7.946 -12.801 1.00 94.38 99 ARG A CA 1
ATOM 766 C C . ARG A 1 99 ? 1.969 -6.848 -13.137 1.00 94.38 99 ARG A C 1
ATOM 768 O O . ARG A 1 99 ? 1.923 -5.784 -12.525 1.00 94.38 99 ARG A O 1
ATOM 775 N N . LEU A 1 100 ? 2.823 -7.084 -14.130 1.00 96.38 100 LEU A N 1
ATOM 776 C CA . LEU A 1 100 ? 3.764 -6.084 -14.630 1.00 96.38 100 LEU A CA 1
ATOM 777 C C . LEU A 1 100 ? 3.011 -4.883 -15.218 1.00 96.38 100 LEU A C 1
ATOM 779 O O . LEU A 1 100 ? 2.200 -5.036 -16.128 1.00 96.38 100 LEU A O 1
ATOM 783 N N . VAL A 1 101 ? 3.296 -3.695 -14.690 1.00 95.75 101 VAL A N 1
ATOM 784 C CA . VAL A 1 101 ? 2.723 -2.417 -15.139 1.00 95.75 101 VAL A CA 1
ATOM 785 C C . VAL A 1 101 ? 3.734 -1.643 -15.975 1.00 95.75 101 VAL A C 1
ATOM 787 O O . VAL A 1 101 ? 3.377 -1.032 -16.979 1.00 95.75 101 VAL A O 1
ATOM 790 N N . LYS A 1 102 ? 5.005 -1.671 -15.570 1.00 94.50 102 LYS A N 1
ATOM 791 C CA . LYS A 1 102 ? 6.079 -0.928 -16.228 1.00 94.50 102 LYS A CA 1
ATOM 792 C C . LYS A 1 102 ? 7.392 -1.692 -16.106 1.00 94.50 102 LYS A C 1
ATOM 794 O O . LYS A 1 102 ? 7.663 -2.315 -15.081 1.00 94.50 102 LYS A O 1
ATOM 799 N N . LYS A 1 103 ? 8.203 -1.615 -17.157 1.00 95.50 103 LYS A N 1
ATOM 800 C CA . LYS A 1 103 ? 9.595 -2.058 -17.187 1.00 95.50 103 LYS A CA 1
ATOM 801 C C . LYS A 1 103 ? 10.415 -0.992 -17.900 1.00 95.50 103 LYS A C 1
ATOM 803 O O . LYS A 1 103 ? 10.007 -0.541 -18.968 1.00 95.50 103 LYS A O 1
ATOM 808 N N . GLU A 1 104 ? 11.535 -0.597 -17.315 1.00 92.56 104 GLU A N 1
ATOM 809 C CA . GLU A 1 104 ? 12.379 0.478 -17.837 1.00 92.56 104 GLU A CA 1
ATOM 810 C C . GLU A 1 104 ? 13.852 0.200 -17.548 1.00 92.56 104 GLU A C 1
ATOM 812 O O . GLU A 1 104 ? 14.182 -0.432 -16.546 1.00 92.56 104 GLU A O 1
ATOM 817 N N . GLN A 1 105 ? 14.733 0.635 -18.446 1.00 91.19 105 GLN A N 1
ATOM 818 C CA . GLN A 1 105 ? 16.170 0.638 -18.207 1.00 91.19 105 GLN A CA 1
ATOM 819 C C . GLN A 1 105 ? 16.531 2.002 -17.628 1.00 91.19 105 GLN A C 1
ATOM 821 O O . GLN A 1 105 ? 16.475 3.000 -18.338 1.00 91.19 105 GLN A O 1
ATOM 826 N N . CYS A 1 106 ? 16.901 2.034 -16.355 1.00 81.19 106 CYS A N 1
ATOM 827 C CA . CYS A 1 106 ? 17.363 3.243 -15.698 1.00 81.19 106 CYS A CA 1
ATOM 828 C C . CYS A 1 106 ? 18.904 3.266 -15.725 1.00 81.19 106 CYS A C 1
ATOM 830 O O . CYS A 1 106 ? 19.535 2.310 -15.259 1.00 81.19 106 CYS A O 1
ATOM 832 N N . PRO A 1 107 ? 19.541 4.313 -16.280 1.00 63.88 107 PRO A N 1
ATOM 833 C CA . PRO A 1 107 ? 20.998 4.419 -16.353 1.00 63.88 107 PRO A CA 1
ATOM 834 C C . PRO A 1 107 ? 21.663 4.760 -15.008 1.00 63.88 107 PRO A C 1
ATOM 836 O O . PRO A 1 107 ? 22.888 4.822 -14.941 1.00 63.88 107 PRO A O 1
ATOM 839 N N . GLY A 1 108 ? 20.893 4.933 -13.928 1.00 65.94 108 GLY A N 1
ATOM 840 C CA . GLY A 1 108 ? 21.429 5.091 -12.576 1.00 65.94 108 GLY A CA 1
ATOM 841 C C . GLY A 1 108 ? 21.419 6.520 -12.027 1.00 65.94 108 GLY A C 1
ATOM 842 O O . GLY A 1 108 ? 22.050 6.756 -10.998 1.00 65.94 108 GLY A O 1
ATOM 843 N N . LEU A 1 109 ? 20.728 7.464 -12.677 1.00 74.38 109 LEU A N 1
ATOM 844 C CA . LEU A 1 109 ? 20.529 8.809 -12.130 1.00 74.38 109 LEU A CA 1
ATOM 845 C C . LEU A 1 109 ? 19.494 8.768 -10.999 1.00 74.38 109 LEU A C 1
ATOM 847 O O . LEU A 1 109 ? 18.504 8.043 -11.074 1.00 74.38 109 LEU A O 1
ATOM 851 N N . ILE A 1 110 ? 19.732 9.546 -9.941 1.00 75.12 110 ILE A N 1
ATOM 852 C CA . ILE A 1 110 ? 18.839 9.610 -8.771 1.00 75.12 110 ILE A CA 1
ATOM 853 C C . ILE A 1 110 ? 17.449 10.117 -9.181 1.00 75.12 110 ILE A C 1
ATOM 855 O O . ILE A 1 110 ? 16.448 9.543 -8.757 1.00 75.12 110 ILE A O 1
ATOM 859 N N . ASP A 1 111 ? 17.395 11.120 -10.059 1.00 79.75 111 ASP A N 1
ATOM 860 C CA . ASP A 1 111 ? 16.144 11.733 -10.518 1.00 79.75 111 ASP A CA 1
ATOM 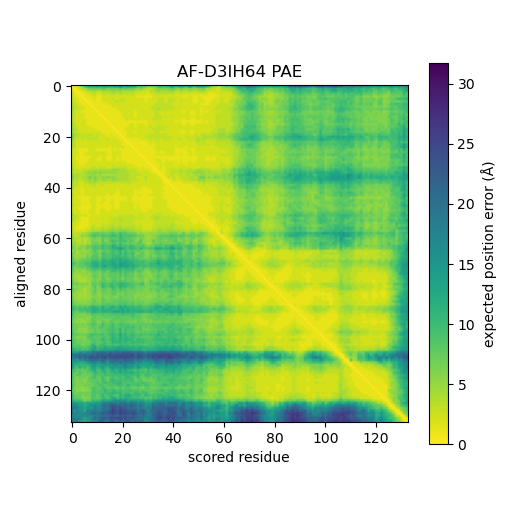861 C C . ASP A 1 111 ? 15.241 10.721 -11.247 1.00 79.75 111 ASP A C 1
ATOM 863 O O . ASP A 1 111 ? 14.048 10.632 -10.955 1.00 79.75 111 ASP A O 1
ATOM 867 N N . ASP A 1 112 ? 15.823 9.874 -12.103 1.00 83.75 112 ASP A N 1
ATOM 868 C CA . ASP A 1 112 ? 15.095 8.820 -12.824 1.00 83.75 112 ASP A CA 1
ATOM 869 C C . ASP A 1 112 ? 14.432 7.825 -11.851 1.00 83.75 112 ASP A C 1
ATOM 871 O O . ASP A 1 112 ? 13.316 7.344 -12.073 1.00 83.75 112 ASP A O 1
ATOM 875 N N . TYR A 1 113 ? 15.102 7.514 -10.736 1.00 82.88 113 TYR A N 1
ATOM 876 C CA . TYR A 1 113 ? 14.531 6.651 -9.703 1.00 82.88 113 TYR A CA 1
ATOM 877 C C . TYR A 1 113 ? 13.388 7.328 -8.951 1.00 82.88 113 TYR A C 1
ATOM 879 O O . TYR A 1 113 ? 12.375 6.672 -8.693 1.00 82.88 113 TYR A O 1
ATOM 887 N N . GLU A 1 114 ? 13.507 8.613 -8.616 1.00 84.38 114 GLU A N 1
ATOM 888 C CA . GLU A 1 114 ? 12.424 9.341 -7.951 1.00 84.38 114 GLU A CA 1
ATOM 889 C C . GLU A 1 114 ? 11.158 9.390 -8.811 1.00 84.38 114 GLU A C 1
ATOM 891 O O . GLU A 1 114 ? 10.046 9.210 -8.302 1.00 84.38 114 GLU A O 1
ATOM 896 N N . GLU A 1 115 ? 11.303 9.597 -10.119 1.00 87.19 115 GLU A N 1
ATOM 897 C CA . GLU A 1 115 ? 10.173 9.586 -11.047 1.00 87.19 115 GLU A CA 1
ATOM 898 C C . GLU A 1 115 ? 9.472 8.223 -11.074 1.00 87.19 115 GLU A C 1
ATOM 900 O O . GLU A 1 115 ? 8.238 8.149 -11.002 1.00 87.19 115 GLU A O 1
ATOM 905 N N . LEU A 1 116 ? 10.242 7.132 -11.083 1.00 89.62 116 LEU A N 1
ATOM 906 C CA . LEU A 1 116 ? 9.706 5.771 -11.025 1.00 89.62 116 LEU A CA 1
ATOM 907 C C . LEU A 1 116 ? 9.020 5.472 -9.684 1.00 89.62 116 LEU A C 1
ATOM 909 O O . LEU A 1 116 ? 7.974 4.817 -9.668 1.00 89.62 116 LEU A O 1
ATOM 913 N N . GLN A 1 117 ? 9.532 6.001 -8.570 1.00 87.81 117 GLN A N 1
ATOM 914 C CA . GLN A 1 117 ? 8.879 5.894 -7.261 1.00 87.81 117 GLN A CA 1
ATOM 915 C C . GLN A 1 117 ? 7.544 6.640 -7.222 1.00 87.81 117 GLN A C 1
ATOM 917 O O . GLN A 1 117 ? 6.548 6.099 -6.730 1.00 87.81 117 GLN A O 1
ATOM 922 N N . ARG A 1 118 ? 7.486 7.857 -7.778 1.00 86.56 118 ARG A N 1
ATOM 923 C CA . ARG A 1 118 ? 6.236 8.629 -7.901 1.00 86.56 118 ARG A CA 1
ATOM 924 C C . ARG A 1 118 ? 5.231 7.902 -8.793 1.00 86.56 118 ARG A C 1
ATOM 926 O O . ARG A 1 118 ? 4.055 7.802 -8.441 1.00 86.56 118 ARG A O 1
ATOM 933 N N . LEU A 1 119 ? 5.690 7.325 -9.905 1.00 89.19 119 LEU A N 1
ATOM 934 C CA . LEU A 1 119 ? 4.856 6.501 -10.777 1.00 89.19 119 LEU A CA 1
ATOM 935 C C . LEU A 1 119 ? 4.309 5.273 -10.037 1.00 89.19 119 LEU A C 1
ATOM 937 O O . LEU A 1 119 ? 3.110 5.003 -10.113 1.00 89.19 119 LEU A O 1
ATOM 941 N N . ALA A 1 120 ? 5.149 4.554 -9.292 1.00 89.06 120 ALA A N 1
ATOM 942 C CA . ALA A 1 120 ? 4.725 3.402 -8.504 1.00 89.06 120 ALA A CA 1
ATOM 943 C C . ALA A 1 120 ? 3.698 3.791 -7.423 1.00 89.06 120 ALA A C 1
ATOM 945 O O . ALA A 1 120 ? 2.679 3.113 -7.283 1.00 89.06 120 ALA A O 1
ATOM 946 N N . ALA A 1 121 ? 3.883 4.923 -6.736 1.00 85.56 121 ALA A N 1
ATOM 947 C CA . ALA A 1 121 ? 2.912 5.451 -5.771 1.00 85.56 121 ALA A CA 1
ATOM 948 C C . ALA A 1 121 ? 1.552 5.777 -6.418 1.00 85.56 121 ALA A C 1
ATOM 950 O O . ALA A 1 121 ? 0.490 5.482 -5.851 1.00 85.56 121 ALA A O 1
ATOM 951 N N . LYS A 1 122 ? 1.574 6.343 -7.631 1.00 85.81 122 LYS A N 1
ATOM 952 C CA . LYS A 1 122 ? 0.374 6.635 -8.422 1.00 85.81 122 LYS A CA 1
ATOM 953 C C . LYS A 1 122 ? -0.346 5.363 -8.864 1.00 85.81 122 LYS A C 1
ATOM 955 O O . LYS A 1 122 ? -1.562 5.266 -8.705 1.00 85.81 122 LYS A O 1
ATOM 960 N N . VAL A 1 123 ? 0.397 4.368 -9.356 1.00 87.81 123 VAL A N 1
ATOM 961 C CA . VAL A 1 123 ? -0.121 3.026 -9.688 1.00 87.81 123 VAL A CA 1
ATOM 962 C C . VAL A 1 123 ? -0.720 2.353 -8.452 1.00 87.81 123 VAL A C 1
ATOM 964 O O . VAL A 1 123 ? -1.744 1.669 -8.545 1.00 87.81 123 VAL A O 1
ATOM 967 N N . ASP A 1 124 ? -0.133 2.583 -7.277 1.00 84.62 124 ASP A N 1
ATOM 968 C CA . ASP A 1 124 ? -0.669 2.057 -6.030 1.00 84.62 124 ASP A CA 1
ATOM 969 C C . ASP A 1 124 ? -2.023 2.667 -5.658 1.00 84.62 124 ASP A C 1
ATOM 971 O O . ASP A 1 124 ? -2.859 1.987 -5.052 1.00 84.62 124 ASP A O 1
ATOM 975 N N . GLY A 1 125 ? -2.257 3.912 -6.081 1.00 76.12 125 GLY A N 1
ATOM 976 C CA . GLY A 1 125 ? -3.386 4.741 -5.672 1.00 76.12 125 GLY A CA 1
ATOM 977 C C . GLY A 1 125 ? -3.152 5.416 -4.320 1.00 76.12 125 GLY A C 1
ATOM 978 O O . GLY A 1 125 ? -4.112 5.821 -3.658 1.00 76.12 125 GLY A O 1
ATOM 979 N N . ALA A 1 126 ? -1.893 5.514 -3.887 1.00 63.53 126 ALA A N 1
ATOM 980 C CA . ALA A 1 126 ? -1.536 6.041 -2.577 1.00 63.53 126 ALA A CA 1
ATOM 981 C C . ALA A 1 126 ? -1.692 7.575 -2.476 1.00 63.53 126 ALA A C 1
ATOM 983 O O . ALA A 1 126 ? -1.854 8.097 -1.377 1.00 63.53 126 ALA A O 1
ATOM 984 N N . GLU A 1 127 ? -1.791 8.280 -3.613 1.00 56.97 127 GLU A N 1
ATOM 985 C CA . GLU A 1 127 ? -2.124 9.718 -3.702 1.00 56.97 127 GLU A CA 1
ATOM 986 C C . GLU A 1 127 ? -3.483 10.077 -3.063 1.00 56.97 127 GLU A C 1
ATOM 988 O O . GLU A 1 127 ? -3.718 11.223 -2.690 1.00 56.97 127 GLU A O 1
ATOM 993 N N . ARG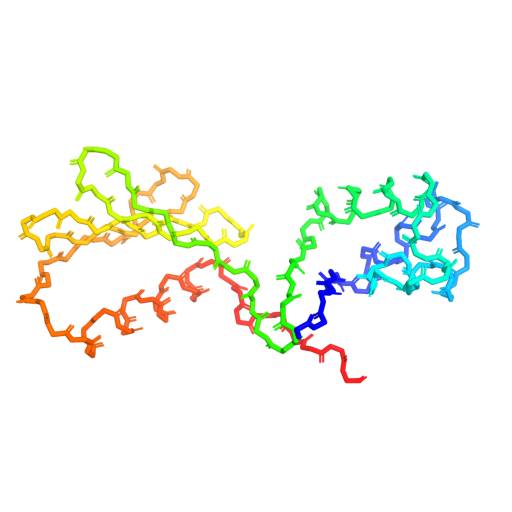 A 1 128 ? -4.397 9.105 -2.909 1.00 50.75 128 ARG A N 1
ATOM 994 C CA . ARG A 1 128 ? -5.741 9.321 -2.334 1.00 50.75 128 ARG A CA 1
ATOM 995 C C . ARG A 1 128 ? -5.778 9.309 -0.803 1.00 50.75 128 ARG A C 1
ATOM 997 O O . ARG A 1 128 ? -6.855 9.441 -0.224 1.00 50.75 128 ARG A O 1
ATOM 1004 N N . VAL A 1 129 ? -4.644 9.113 -0.130 1.00 51.38 129 VAL A N 1
ATOM 1005 C CA . VAL A 1 129 ? -4.580 9.088 1.337 1.00 51.38 129 VAL A CA 1
ATOM 1006 C C . VAL A 1 129 ? -4.294 10.501 1.835 1.00 51.38 129 VAL A C 1
ATOM 1008 O O . VAL A 1 129 ? -3.162 10.865 2.131 1.00 51.38 129 VAL A O 1
ATOM 1011 N N . THR A 1 130 ? -5.332 11.333 1.896 1.00 42.84 130 THR A N 1
ATOM 1012 C CA . THR A 1 130 ? -5.217 12.655 2.513 1.00 42.84 130 THR A CA 1
ATOM 1013 C C . THR A 1 130 ? -4.978 12.481 4.010 1.00 42.84 130 THR A C 1
ATOM 1015 O O . THR A 1 130 ? -5.743 11.795 4.695 1.00 42.84 130 THR A O 1
ATOM 1018 N N . VAL A 1 131 ? -3.916 13.109 4.521 1.00 45.16 131 VAL A N 1
ATOM 1019 C CA . VAL A 1 131 ? -3.700 13.281 5.958 1.00 45.16 131 VAL A CA 1
ATOM 1020 C C . VAL A 1 131 ? -4.966 13.910 6.529 1.00 45.16 131 VAL A C 1
ATOM 1022 O O . VAL A 1 131 ? -5.337 15.017 6.142 1.00 45.16 131 VAL A O 1
ATOM 1025 N N . LEU A 1 132 ? -5.650 13.199 7.427 1.00 40.38 132 LEU A N 1
ATOM 1026 C CA . LEU A 1 132 ? -6.634 13.829 8.300 1.00 40.38 132 LEU A CA 1
ATOM 1027 C C . LEU A 1 132 ? -5.868 14.882 9.105 1.00 40.38 132 LEU A C 1
ATOM 1029 O O . LEU A 1 132 ? -5.106 14.518 10.002 1.00 40.38 132 LEU A O 1
ATOM 1033 N N . ARG A 1 133 ? -5.988 16.144 8.688 1.00 38.09 133 ARG A N 1
ATOM 1034 C CA . ARG A 1 133 ? -5.573 17.294 9.488 1.00 38.09 133 ARG A CA 1
ATOM 1035 C C . ARG A 1 133 ? -6.452 17.385 10.727 1.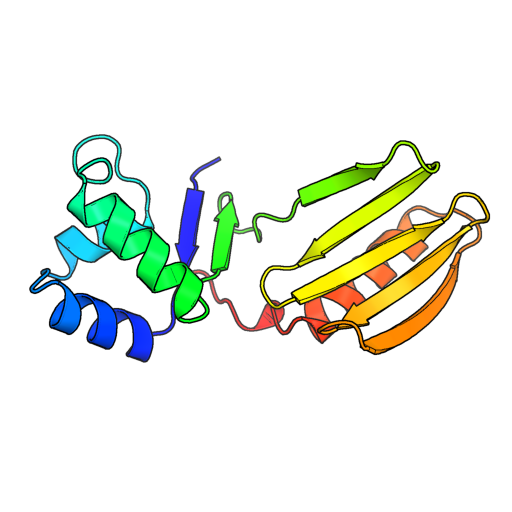00 38.09 133 ARG A C 1
ATOM 1037 O O . ARG A 1 133 ? -7.664 17.093 10.601 1.00 38.09 133 ARG A O 1
#

Radius of gyration: 17.33 Å; Cα contacts (8 Å, |Δi|>4): 208; chains: 1; bounding box: 41×29×45 Å

Nearest PDB structures (foldseek):
  4ld3-assembly1_A  TM=6.979E-01  e=5.254E-01  Danio rerio
  4bxq-assembly1_A  TM=4.675E-01  e=1.262E-01  Danio rerio
  8kea-assembly1_F  TM=5.422E-01  e=2.321E+00  unclassified Caudoviricetes
  4bxp-assembly1_A  TM=2.991E-01  e=8.328E-02  Danio rerio
  3pqi-assembly1_A  TM=4.165E-01  e=7.504E-01  Bacteriophage sp.

Secondary structure (DSSP, 8-state):
--EEEE--HHHHHHHHHHHT--HHHHHHHHTT-TTTTTSHHHHHHHHHHHHTT-EEEETTEE--EEEE-TTS-EEEE-TTSEEEEE-TTSEEEEEETTEEEEEEE--S-HHHHHHHHHHHHHHHTGGG-----

Sequence (133 aa):
MKRKIVVTAEVKQKLMKQFGAGERSLFNALTYDERRGNSPTAKRIRESAMKNGGVAMADDCLDMETIHLADGTMRQFFPRGTVMTVFRNGVVTIEKNGRLVKKEQCPGLIDDYEELQRLAAKVDGAERVTVLR